Protein AF-A0A437GVA5-F1 (afdb_monomer_lite)

pLDDT: mean 80.31, std 20.45, range [34.53, 98.5]

Structure (mmCIF, N/CA/C/O backbone):
data_AF-A0A437GVA5-F1
#
_entry.id   AF-A0A437GVA5-F1
#
loop_
_atom_site.group_PDB
_atom_site.id
_atom_site.type_symbol
_atom_site.label_atom_id
_atom_site.label_alt_id
_atom_site.label_comp_id
_atom_site.label_asym_id
_atom_site.label_entity_id
_atom_site.label_seq_id
_atom_site.pdbx_PDB_ins_code
_atom_site.Cartn_x
_atom_site.Cartn_y
_atom_site.Cartn_z
_atom_site.occupancy
_atom_site.B_iso_or_equiv
_atom_site.auth_seq_id
_atom_site.auth_comp_id
_atom_site.auth_asym_id
_atom_site.auth_atom_id
_atom_site.pdbx_PDB_model_num
ATOM 1 N N . MET A 1 1 ? -18.195 16.699 -91.314 1.00 41.19 1 MET A N 1
ATOM 2 C CA . MET A 1 1 ? -16.928 16.402 -90.619 1.00 41.19 1 MET A CA 1
ATOM 3 C C . MET A 1 1 ? -17.057 16.995 -89.207 1.00 41.19 1 MET A C 1
ATOM 5 O O . MET A 1 1 ? -17.129 18.209 -89.126 1.00 41.19 1 MET A O 1
ATOM 9 N N . THR A 1 2 ? -17.563 16.267 -88.196 1.00 34.53 2 THR A N 1
ATOM 10 C CA . THR A 1 2 ? -16.815 15.402 -87.234 1.00 34.53 2 THR A CA 1
ATOM 11 C C . THR A 1 2 ? -15.854 16.263 -86.378 1.00 34.53 2 THR A C 1
ATOM 13 O O . THR A 1 2 ? -15.055 16.949 -86.993 1.00 34.53 2 THR A O 1
ATOM 16 N N . ILE A 1 3 ? -15.774 16.323 -85.036 1.00 37.75 3 ILE A N 1
ATOM 17 C CA . ILE A 1 3 ? -16.400 15.713 -83.839 1.00 37.75 3 ILE A CA 1
ATOM 18 C C . ILE A 1 3 ? -15.799 16.444 -82.595 1.00 37.75 3 ILE A C 1
ATOM 20 O O . ILE A 1 3 ? -14.657 16.879 -82.671 1.00 37.75 3 ILE A O 1
ATOM 24 N N . ASN A 1 4 ? -16.564 16.507 -81.492 1.00 36.25 4 ASN A N 1
ATOM 25 C CA . ASN A 1 4 ? -16.255 16.567 -80.036 1.00 36.25 4 ASN A CA 1
ATOM 26 C C . ASN A 1 4 ? -15.183 17.521 -79.446 1.00 36.25 4 ASN A C 1
ATOM 28 O O . ASN A 1 4 ? -14.050 17.556 -79.898 1.00 36.25 4 ASN A O 1
ATOM 32 N N . THR A 1 5 ? -15.470 18.369 -78.443 1.00 40.62 5 THR A N 1
ATOM 33 C CA . THR A 1 5 ? -15.887 18.155 -77.024 1.00 40.62 5 THR A CA 1
ATOM 34 C C . THR A 1 5 ? -14.824 17.513 -76.117 1.00 40.62 5 THR A C 1
ATOM 36 O O . THR A 1 5 ? -14.332 16.434 -76.430 1.00 40.62 5 THR A O 1
ATOM 39 N N . LEU A 1 6 ? -14.650 18.137 -74.935 1.00 39.72 6 LEU A N 1
ATOM 40 C CA . LEU A 1 6 ? -14.271 17.623 -73.596 1.00 39.72 6 LEU A CA 1
ATOM 41 C C . LEU A 1 6 ? -12.939 18.197 -73.069 1.00 39.72 6 LEU A C 1
ATOM 43 O O . LEU A 1 6 ? -11.967 18.257 -73.802 1.00 39.72 6 LEU A O 1
ATOM 47 N N . THR A 1 7 ? -12.729 18.565 -71.807 1.00 40.94 7 THR A N 1
ATOM 48 C CA . THR A 1 7 ? -13.553 18.816 -70.615 1.00 40.94 7 THR A CA 1
ATOM 49 C C . THR A 1 7 ? -12.562 19.402 -69.615 1.00 40.94 7 THR A C 1
ATOM 51 O O . THR A 1 7 ? -11.545 18.774 -69.329 1.00 40.94 7 THR A O 1
ATOM 54 N N . ALA A 1 8 ? -12.828 20.598 -69.090 1.00 39.84 8 ALA A N 1
ATOM 55 C CA . ALA A 1 8 ? -12.054 21.143 -67.983 1.00 39.84 8 ALA A CA 1
ATOM 56 C C . ALA A 1 8 ? -12.263 20.255 -66.748 1.00 39.84 8 ALA A C 1
ATOM 58 O O . ALA A 1 8 ? -13.389 20.059 -66.282 1.00 39.84 8 ALA A O 1
ATOM 59 N N . THR A 1 9 ? -11.170 19.681 -66.252 1.00 46.09 9 THR A N 1
ATOM 60 C CA . THR A 1 9 ? -11.151 18.806 -65.083 1.00 46.09 9 THR A CA 1
ATOM 61 C C . THR A 1 9 ? -11.649 19.550 -63.847 1.00 46.09 9 THR A C 1
ATOM 63 O O . THR A 1 9 ? -11.080 20.544 -63.403 1.00 46.09 9 THR A O 1
ATOM 66 N N . ARG A 1 10 ? -12.731 19.019 -63.283 1.00 46.72 10 ARG A N 1
ATOM 67 C CA . ARG A 1 10 ? -13.376 19.423 -62.037 1.00 46.72 10 ARG A CA 1
ATOM 68 C C . ARG A 1 10 ? -12.804 18.582 -60.890 1.00 46.72 10 ARG A C 1
ATOM 70 O O . ARG A 1 10 ? -12.961 17.366 -60.925 1.00 46.72 10 ARG A O 1
ATOM 77 N N . ARG A 1 11 ? -12.223 19.202 -59.857 1.00 41.16 11 ARG A N 1
ATOM 78 C CA . ARG A 1 11 ? -12.252 18.722 -58.451 1.00 41.16 11 ARG A CA 1
ATOM 79 C C . ARG A 1 11 ? -11.650 19.799 -57.541 1.00 41.16 11 ARG A C 1
ATOM 81 O O . ARG A 1 11 ? -10.461 20.062 -57.597 1.00 41.16 11 ARG A O 1
ATOM 88 N N . ALA A 1 12 ? -12.496 20.630 -56.942 1.00 40.72 12 ALA A N 1
ATOM 89 C CA . ALA A 1 12 ? -13.140 20.422 -55.638 1.00 40.72 12 ALA A CA 1
ATOM 90 C C . ALA A 1 12 ? -12.233 20.884 -54.486 1.00 40.72 12 ALA A C 1
ATOM 92 O O . ALA A 1 12 ? -11.417 20.131 -53.967 1.00 40.72 12 ALA A O 1
ATOM 93 N N . ILE A 1 13 ? -12.436 22.147 -54.104 1.00 50.22 13 ILE A N 1
ATOM 94 C CA . ILE A 1 13 ? -12.059 22.719 -52.812 1.00 50.22 13 ILE A CA 1
ATOM 95 C C . ILE A 1 13 ? -12.911 21.990 -51.766 1.00 50.22 13 ILE A C 1
ATOM 97 O O . ILE A 1 13 ? -14.117 22.216 -51.680 1.00 50.22 13 ILE A O 1
ATOM 101 N N . LEU A 1 14 ? -12.305 21.060 -51.033 1.00 45.34 14 LEU A N 1
ATOM 102 C CA . LEU A 1 14 ? -12.912 20.411 -49.876 1.00 45.34 14 LEU A CA 1
ATOM 103 C C . LEU A 1 14 ? -12.366 21.096 -48.626 1.00 45.34 14 LEU A C 1
ATOM 105 O O . LEU A 1 14 ? -11.180 21.006 -48.318 1.00 45.34 14 LEU A O 1
ATOM 109 N N . GLY A 1 15 ? -13.255 21.836 -47.965 1.00 39.66 15 GLY A N 1
ATOM 110 C CA . GLY A 1 15 ? -13.004 22.493 -46.693 1.00 39.66 15 GLY A CA 1
ATOM 111 C C . GLY A 1 15 ? -12.598 21.490 -45.618 1.00 39.66 15 GLY A C 1
ATOM 112 O O . GLY A 1 15 ? -13.262 20.476 -45.409 1.00 39.66 15 GLY A O 1
ATOM 113 N N . ALA A 1 16 ? -11.512 21.804 -44.921 1.00 43.22 16 ALA A N 1
ATOM 114 C CA . ALA A 1 16 ? -11.165 21.158 -43.671 1.00 43.22 16 ALA A CA 1
ATOM 115 C C . ALA A 1 16 ? -12.092 21.708 -42.578 1.00 43.22 16 ALA A C 1
ATOM 117 O O . ALA A 1 16 ? -11.923 22.833 -42.114 1.00 43.22 16 ALA A O 1
ATOM 118 N N . ILE A 1 17 ? -13.094 20.923 -42.189 1.00 48.72 17 ILE A N 1
ATOM 119 C CA . ILE A 1 17 ? -13.773 21.100 -40.905 1.00 48.72 17 ILE A CA 1
ATOM 120 C C . ILE A 1 17 ? -12.858 20.432 -39.871 1.00 48.72 17 ILE A C 1
ATOM 122 O O . ILE A 1 17 ? -12.628 19.227 -39.993 1.00 48.72 17 ILE A O 1
ATOM 126 N N . PRO A 1 18 ? -12.304 21.143 -38.874 1.00 48.69 18 PRO A N 1
ATOM 127 C CA . PRO A 1 18 ? -11.660 20.460 -37.765 1.00 48.69 18 PRO A CA 1
ATOM 128 C C . PRO A 1 18 ? -12.739 19.673 -37.019 1.00 48.69 18 PRO A C 1
ATOM 130 O O . PRO A 1 18 ? -13.700 20.241 -36.502 1.00 48.69 18 PRO A O 1
ATOM 133 N N . ALA A 1 19 ? -12.603 18.348 -37.010 1.00 49.56 19 ALA A N 1
ATOM 134 C CA . ALA A 1 19 ? -13.402 17.476 -36.169 1.00 49.56 19 ALA A CA 1
ATOM 135 C C . ALA A 1 19 ? -13.008 17.740 -34.711 1.00 49.56 19 ALA A C 1
ATOM 137 O O . ALA A 1 19 ? -12.060 17.156 -34.189 1.00 49.56 19 ALA A O 1
ATOM 138 N N . THR A 1 20 ? -13.708 18.664 -34.059 1.00 50.03 20 THR A N 1
ATOM 139 C CA . THR A 1 20 ? -13.626 18.844 -32.614 1.00 50.03 20 THR A CA 1
ATOM 140 C C . THR A 1 20 ? -14.213 17.587 -31.985 1.00 50.03 20 THR A C 1
ATOM 142 O O . THR A 1 20 ? -15.430 17.399 -31.967 1.00 50.03 20 THR A O 1
ATOM 145 N N . ALA A 1 21 ? -13.351 16.681 -31.527 1.00 53.97 21 ALA A N 1
ATOM 146 C CA . ALA A 1 21 ? -13.769 15.542 -30.729 1.00 53.97 21 ALA A CA 1
ATOM 147 C C . ALA A 1 21 ? -14.431 16.082 -29.455 1.00 53.97 21 ALA A C 1
ATOM 149 O O . ALA A 1 21 ? -13.764 16.602 -28.562 1.00 53.97 21 ALA A O 1
ATOM 150 N N . ALA A 1 22 ? -15.759 16.013 -29.399 1.00 48.22 22 ALA A N 1
ATOM 151 C CA . ALA A 1 22 ? -16.503 16.275 -28.183 1.00 48.22 22 ALA A CA 1
ATOM 152 C C . ALA A 1 22 ? -16.160 15.159 -27.191 1.00 48.22 22 ALA A C 1
ATOM 154 O O . ALA A 1 22 ? -16.675 14.045 -27.287 1.00 48.22 22 ALA A O 1
ATOM 155 N N . ILE A 1 23 ? -15.252 15.446 -26.259 1.00 57.66 23 ILE A N 1
ATOM 156 C CA . ILE A 1 23 ? -15.048 14.608 -25.082 1.00 57.66 23 ILE A CA 1
ATOM 157 C C . ILE A 1 23 ? -16.335 14.744 -24.273 1.00 57.66 23 ILE A C 1
ATOM 159 O O . ILE A 1 23 ? -16.573 15.767 -23.631 1.00 57.66 23 ILE A O 1
ATOM 163 N N . ALA A 1 24 ? -17.208 13.744 -24.371 1.00 52.25 24 ALA A N 1
ATOM 164 C CA . ALA A 1 24 ? -18.361 13.641 -23.499 1.00 52.25 24 ALA A CA 1
ATOM 165 C C . ALA A 1 24 ? -17.836 13.574 -22.061 1.00 52.25 24 ALA A C 1
ATOM 167 O O . ALA A 1 24 ? -17.203 12.594 -21.667 1.00 52.25 24 ALA A O 1
ATOM 168 N N . ALA A 1 25 ? -18.049 14.645 -21.297 1.00 53.03 25 ALA A N 1
ATOM 169 C CA . ALA A 1 25 ? -17.788 14.654 -19.871 1.00 53.03 25 ALA A CA 1
ATOM 170 C C . ALA A 1 25 ? -18.726 13.627 -19.229 1.00 53.03 25 ALA A C 1
ATOM 172 O O . ALA A 1 25 ? -19.918 13.879 -19.050 1.00 53.03 25 ALA A O 1
ATOM 173 N N . VAL A 1 26 ? -18.197 12.440 -18.939 1.00 57.53 26 VAL A N 1
ATOM 174 C CA . VAL A 1 26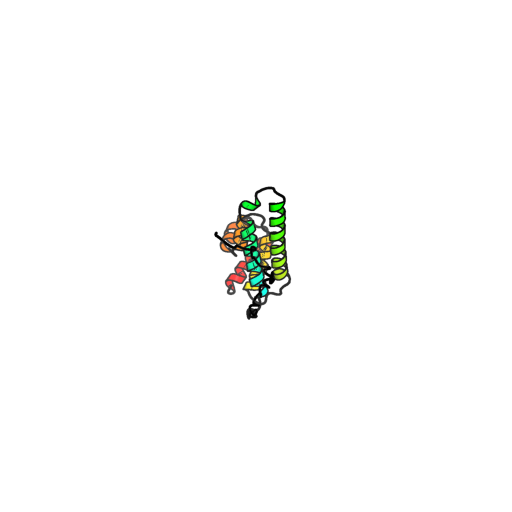 ? -18.889 11.464 -18.103 1.00 57.53 26 VAL A CA 1
ATOM 175 C C . VAL A 1 26 ? -19.060 12.127 -16.736 1.00 57.53 26 VAL A C 1
ATOM 177 O O . VAL A 1 26 ? -18.062 12.586 -16.172 1.00 57.53 26 VAL A O 1
ATOM 180 N N . PRO A 1 27 ? -20.288 12.242 -16.201 1.00 50.06 27 PRO A N 1
ATOM 181 C CA . PRO A 1 27 ? -20.477 12.796 -14.873 1.00 50.06 27 PRO A CA 1
ATOM 182 C C . PRO A 1 27 ? -19.684 11.942 -13.885 1.00 50.06 27 PRO A C 1
ATOM 184 O O . PRO A 1 27 ? -19.872 10.728 -13.801 1.00 50.06 27 PRO A O 1
ATOM 187 N N . ALA A 1 28 ? -18.764 12.579 -13.163 1.00 59.31 28 ALA A N 1
ATOM 188 C CA . ALA A 1 28 ? -18.054 11.938 -12.074 1.00 59.31 28 ALA A CA 1
ATOM 189 C C . ALA A 1 28 ? -19.087 11.602 -10.994 1.00 59.31 28 ALA A C 1
ATOM 191 O O . ALA A 1 28 ? -19.562 12.485 -10.279 1.00 59.31 28 ALA A O 1
ATOM 192 N N . PHE A 1 29 ? -19.475 10.332 -10.900 1.00 54.62 29 PHE A N 1
ATOM 193 C CA . PHE A 1 29 ? -20.227 9.855 -9.751 1.00 54.62 29 PHE A CA 1
ATOM 194 C C . PHE A 1 29 ? -19.348 10.077 -8.523 1.00 54.62 29 PHE A C 1
ATOM 196 O O . PHE A 1 29 ? -18.258 9.512 -8.417 1.00 54.62 29 PHE A O 1
ATOM 203 N N . ALA A 1 30 ? -19.795 10.948 -7.620 1.00 60.53 30 ALA A N 1
ATOM 204 C CA . ALA A 1 30 ? -19.145 11.125 -6.336 1.00 60.53 30 ALA A CA 1
ATOM 205 C C . ALA A 1 30 ? -19.216 9.782 -5.601 1.00 60.53 30 ALA A C 1
ATOM 207 O O . ALA A 1 30 ? -20.299 9.329 -5.231 1.00 60.53 30 ALA A O 1
ATOM 208 N N . SER A 1 31 ? -18.071 9.114 -5.454 1.00 66.94 31 SER A N 1
ATOM 209 C CA . SER A 1 31 ? -18.000 7.884 -4.674 1.00 66.94 31 SER A CA 1
ATOM 210 C C . SER A 1 31 ? -18.412 8.193 -3.238 1.00 66.94 31 SER A C 1
ATOM 212 O O . SER A 1 31 ? -17.881 9.112 -2.615 1.00 66.94 31 SER A O 1
ATOM 214 N N . THR A 1 32 ? -19.369 7.432 -2.716 1.00 84.19 32 THR A N 1
ATOM 215 C CA . THR A 1 32 ? -19.846 7.559 -1.333 1.00 84.19 32 THR A CA 1
ATOM 216 C C . THR A 1 32 ? -18.896 6.908 -0.328 1.00 84.19 32 THR A C 1
ATOM 218 O O . THR A 1 32 ? -19.153 6.968 0.873 1.00 84.19 32 THR A O 1
ATOM 221 N N . HIS A 1 33 ? -17.818 6.266 -0.791 1.00 88.25 33 HIS A N 1
ATOM 222 C CA . HIS A 1 33 ? -16.847 5.634 0.090 1.00 88.25 33 HIS A CA 1
ATOM 223 C C . HIS A 1 33 ? -15.980 6.702 0.783 1.00 88.25 33 HIS A C 1
ATOM 225 O O . HIS A 1 33 ? -15.356 7.501 0.077 1.00 88.25 33 HIS A O 1
ATOM 231 N N . PRO A 1 34 ? -15.880 6.718 2.130 1.00 92.62 34 PRO A N 1
ATOM 232 C CA . PRO A 1 34 ? -15.115 7.734 2.861 1.00 92.62 34 PRO A CA 1
ATOM 233 C C . PRO A 1 34 ? -13.659 7.881 2.397 1.00 92.62 34 PRO A C 1
ATOM 235 O O . PRO A 1 34 ? -13.133 8.989 2.406 1.00 92.62 34 PRO A O 1
ATOM 238 N N . ASP A 1 35 ? -13.060 6.782 1.927 1.00 96.50 35 ASP A N 1
ATOM 239 C CA . ASP A 1 35 ? -11.666 6.713 1.468 1.00 96.50 35 ASP A CA 1
ATOM 240 C C . ASP A 1 35 ? -11.527 6.485 -0.050 1.00 96.50 35 ASP A C 1
ATOM 242 O O . ASP A 1 35 ? -10.514 5.974 -0.523 1.00 96.50 35 ASP A O 1
ATOM 246 N N . ALA A 1 36 ? -12.530 6.862 -0.853 1.00 96.19 36 ALA A N 1
ATOM 247 C CA . ALA A 1 36 ? -12.519 6.641 -2.305 1.00 96.19 36 ALA A CA 1
ATOM 248 C C . ALA A 1 36 ? -11.254 7.160 -3.016 1.00 96.19 36 ALA A C 1
ATOM 250 O O . ALA A 1 36 ? -10.781 6.549 -3.973 1.00 96.19 36 ALA A O 1
ATOM 251 N N . ALA A 1 37 ? -10.700 8.284 -2.551 1.00 96.44 37 ALA A N 1
ATOM 252 C CA . ALA A 1 37 ? -9.478 8.858 -3.108 1.00 96.44 37 ALA A CA 1
ATOM 253 C C . ALA A 1 37 ? -8.241 7.986 -2.838 1.00 96.44 37 ALA A C 1
ATOM 255 O O . ALA A 1 37 ? -7.406 7.847 -3.731 1.00 96.44 37 ALA A O 1
ATOM 256 N N . ILE A 1 38 ? -8.153 7.377 -1.648 1.00 97.62 38 ILE A N 1
ATOM 257 C CA . ILE A 1 38 ? -7.078 6.447 -1.274 1.00 97.62 38 ILE A CA 1
ATOM 258 C C . ILE A 1 38 ? -7.176 5.189 -2.140 1.00 97.62 38 ILE A C 1
ATOM 260 O O . ILE A 1 38 ? -6.189 4.811 -2.765 1.00 97.62 38 ILE A O 1
ATOM 264 N N . LEU A 1 39 ? -8.373 4.603 -2.261 1.00 96.88 39 LEU A N 1
ATOM 265 C CA . LEU A 1 39 ? -8.613 3.413 -3.090 1.00 96.88 39 LEU A CA 1
ATOM 266 C C . L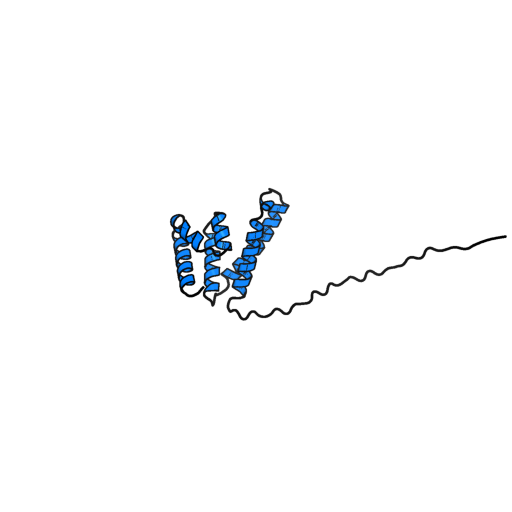EU A 1 39 ? -8.251 3.663 -4.560 1.00 96.88 39 LEU A C 1
ATOM 268 O O . LEU A 1 39 ? -7.488 2.915 -5.163 1.00 96.88 39 LEU A O 1
ATOM 272 N N . ALA A 1 40 ? -8.738 4.766 -5.135 1.00 97.00 40 ALA A N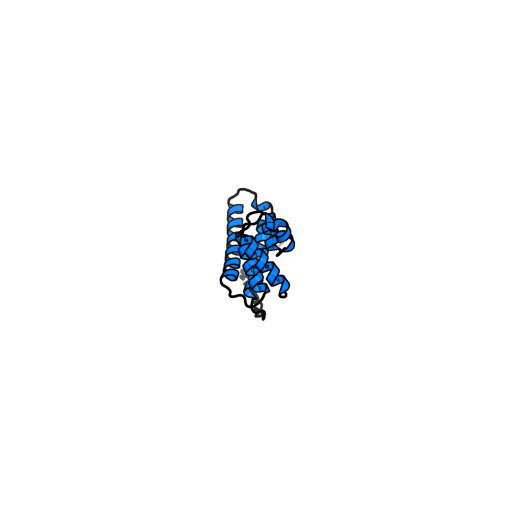 1
ATOM 273 C CA . ALA A 1 40 ? -8.435 5.115 -6.520 1.00 97.00 40 ALA A CA 1
ATOM 274 C C . ALA A 1 40 ? -6.941 5.405 -6.740 1.00 97.00 40 ALA A C 1
ATOM 276 O O . ALA A 1 40 ? -6.407 5.129 -7.814 1.00 97.00 40 ALA A O 1
ATOM 277 N N . ALA A 1 41 ? -6.257 5.983 -5.749 1.00 98.06 41 ALA A N 1
ATOM 278 C CA . ALA A 1 41 ? -4.816 6.189 -5.811 1.00 98.06 41 ALA A CA 1
ATOM 279 C C . ALA A 1 41 ? -4.050 4.862 -5.729 1.00 98.06 41 ALA A C 1
ATOM 281 O O . ALA A 1 41 ? -3.122 4.668 -6.510 1.00 98.06 41 ALA A O 1
ATOM 282 N N . TRP A 1 42 ? -4.471 3.933 -4.869 1.00 97.69 42 TRP A N 1
ATOM 283 C CA . TRP A 1 42 ? -3.895 2.592 -4.803 1.00 97.69 42 TRP A CA 1
ATOM 284 C C . TRP A 1 42 ? -4.004 1.856 -6.138 1.00 97.69 42 TRP A C 1
ATOM 286 O O . TRP A 1 42 ? -3.000 1.357 -6.634 1.00 97.69 42 TRP A O 1
ATOM 296 N N . GLU A 1 43 ? -5.173 1.864 -6.778 1.00 96.75 43 GLU A N 1
ATOM 297 C CA . GLU A 1 43 ? -5.354 1.227 -8.091 1.00 96.75 43 GLU A CA 1
ATOM 298 C C . GLU A 1 43 ? -4.428 1.823 -9.161 1.00 96.75 43 GLU A C 1
ATOM 300 O O . GLU A 1 43 ? -3.781 1.092 -9.913 1.00 96.75 43 GLU A O 1
ATOM 305 N N . ARG A 1 44 ? -4.287 3.158 -9.196 1.00 96.75 44 ARG A N 1
ATOM 306 C CA . ARG A 1 44 ? -3.336 3.825 -10.102 1.00 96.75 44 ARG A CA 1
ATOM 307 C C . ARG A 1 44 ? -1.894 3.411 -9.820 1.00 96.75 44 ARG A C 1
ATOM 309 O O . ARG A 1 44 ? -1.164 3.088 -10.756 1.00 96.75 44 ARG A O 1
ATOM 316 N N . ARG A 1 45 ? -1.498 3.391 -8.544 1.00 95.06 45 ARG A N 1
ATOM 317 C CA . ARG A 1 45 ? -0.170 2.950 -8.101 1.00 95.06 45 ARG A CA 1
ATOM 318 C C . ARG A 1 45 ? 0.097 1.512 -8.549 1.00 95.06 45 ARG A C 1
ATOM 320 O O . ARG A 1 45 ? 1.114 1.248 -9.184 1.00 95.06 45 ARG A O 1
ATOM 327 N N . SER A 1 46 ? -0.827 0.598 -8.276 1.00 93.38 46 SER A N 1
ATOM 328 C CA . SER A 1 46 ? -0.697 -0.823 -8.607 1.00 93.38 46 SER A CA 1
ATOM 329 C C . SER A 1 46 ? -0.618 -1.063 -10.115 1.00 93.38 46 SER A C 1
ATOM 331 O O . SER A 1 46 ? 0.239 -1.818 -10.578 1.00 93.38 46 SER A O 1
ATOM 333 N N . ALA A 1 47 ? -1.432 -0.359 -10.907 1.00 92.75 47 ALA A N 1
ATOM 334 C CA . ALA A 1 47 ? -1.357 -0.403 -12.367 1.00 92.75 47 ALA A CA 1
ATOM 335 C C . ALA A 1 47 ? -0.027 0.156 -12.912 1.00 92.75 47 ALA A C 1
ATOM 337 O O . ALA A 1 47 ? 0.511 -0.354 -13.898 1.00 92.75 47 ALA A O 1
ATOM 338 N N . ALA A 1 48 ? 0.535 1.190 -12.279 1.00 91.44 48 ALA A N 1
ATOM 339 C CA . ALA A 1 48 ? 1.840 1.736 -12.639 1.00 91.44 48 ALA A CA 1
ATOM 340 C C . ALA A 1 48 ? 2.990 0.759 -12.326 1.00 91.44 48 ALA A C 1
ATOM 342 O O . ALA A 1 48 ? 3.791 0.471 -13.216 1.00 91.44 48 ALA A O 1
ATOM 343 N N . PHE A 1 49 ? 3.016 0.145 -11.137 1.00 87.62 49 PHE A N 1
ATOM 344 C CA . PHE A 1 49 ? 3.997 -0.901 -10.802 1.00 87.62 49 PHE A CA 1
ATOM 345 C C . PHE A 1 49 ? 3.908 -2.128 -11.725 1.00 87.62 49 PHE A C 1
ATOM 347 O O . PHE A 1 49 ? 4.933 -2.714 -12.089 1.00 87.62 49 PHE A O 1
ATOM 354 N N . ALA A 1 50 ? 2.703 -2.498 -12.168 1.00 86.62 50 ALA A N 1
ATOM 355 C CA . ALA A 1 50 ? 2.523 -3.571 -13.143 1.00 86.62 50 ALA A CA 1
ATOM 356 C C . ALA A 1 50 ? 3.188 -3.255 -14.498 1.00 86.62 50 ALA A C 1
ATOM 358 O O . ALA A 1 50 ? 3.715 -4.166 -15.136 1.00 86.62 50 ALA A O 1
ATOM 359 N N . ARG A 1 51 ? 3.230 -1.978 -14.916 1.00 85.12 51 ARG A N 1
ATOM 360 C CA . ARG A 1 51 ? 3.944 -1.544 -16.132 1.00 85.12 51 ARG A CA 1
ATOM 361 C C . ARG A 1 51 ? 5.465 -1.600 -15.970 1.00 85.12 51 ARG A C 1
ATOM 363 O O . ARG A 1 51 ? 6.128 -2.037 -16.903 1.00 85.12 51 ARG A O 1
ATOM 370 N N . LEU A 1 52 ? 6.006 -1.246 -14.799 1.00 76.62 52 LEU A N 1
ATOM 371 C CA . LEU A 1 52 ? 7.446 -1.388 -14.504 1.00 76.62 52 LEU A CA 1
ATOM 372 C C . LEU A 1 52 ? 7.907 -2.849 -14.469 1.00 76.62 52 LEU A C 1
ATOM 374 O O . LEU A 1 52 ? 9.069 -3.146 -14.715 1.00 76.62 52 LEU A O 1
ATOM 378 N N . SER A 1 53 ? 6.998 -3.779 -14.172 1.00 65.44 53 SER A N 1
ATOM 379 C CA . SER A 1 53 ? 7.310 -5.209 -14.078 1.00 65.44 53 SER A CA 1
ATOM 380 C C . SER A 1 53 ? 7.488 -5.901 -15.442 1.00 65.44 53 SER A C 1
ATOM 382 O O . SER A 1 53 ? 7.779 -7.100 -15.471 1.00 65.44 53 SER A O 1
ATOM 384 N N . VAL A 1 54 ? 7.308 -5.179 -16.559 1.00 58.97 54 VAL A N 1
ATOM 385 C CA . VAL A 1 54 ? 7.451 -5.691 -17.931 1.00 58.97 54 VAL A CA 1
ATOM 386 C C . VAL A 1 54 ? 8.935 -5.666 -18.354 1.00 58.97 54 VAL A C 1
ATOM 388 O O . VAL A 1 54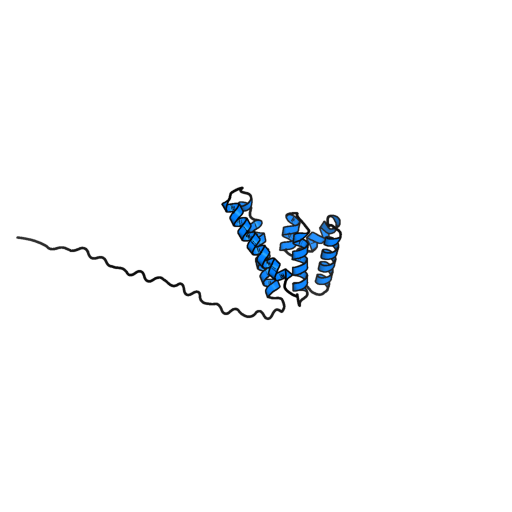 ? 9.550 -4.608 -18.249 1.00 58.97 54 VAL A O 1
ATOM 391 N N . PRO A 1 55 ? 9.500 -6.762 -18.913 1.00 53.84 55 PRO A N 1
ATOM 392 C CA . PRO A 1 55 ? 10.922 -6.867 -19.303 1.00 53.84 55 PRO A CA 1
ATOM 393 C C . PRO A 1 55 ? 11.450 -5.781 -20.256 1.00 53.84 55 PRO A C 1
ATOM 395 O O . PRO A 1 55 ? 12.652 -5.630 -20.432 1.00 53.84 55 PRO A O 1
ATOM 398 N N . ALA A 1 56 ? 10.561 -5.024 -20.904 1.00 51.31 56 ALA A N 1
ATOM 399 C CA . ALA A 1 56 ? 10.925 -3.958 -21.833 1.00 51.31 56 ALA A CA 1
ATOM 400 C C . ALA A 1 56 ? 11.643 -2.772 -21.157 1.00 51.31 56 ALA A C 1
ATOM 402 O O . ALA A 1 56 ? 12.290 -1.992 -21.850 1.00 51.31 56 ALA A O 1
ATOM 403 N N . PHE A 1 57 ? 11.550 -2.634 -19.828 1.00 51.94 57 PHE A N 1
ATOM 404 C CA . PHE A 1 57 ? 12.267 -1.591 -19.084 1.00 51.94 57 PHE A CA 1
ATOM 405 C C . PHE A 1 57 ? 13.733 -1.942 -18.770 1.00 51.94 57 PHE A C 1
ATOM 407 O O . PHE A 1 57 ? 14.466 -1.115 -18.226 1.00 51.94 57 PHE A O 1
ATOM 414 N N . ASP A 1 58 ? 14.179 -3.137 -19.157 1.00 52.91 58 ASP A N 1
ATOM 415 C CA . ASP A 1 58 ? 15.524 -3.645 -18.880 1.00 52.91 58 ASP A CA 1
ATOM 416 C C . ASP A 1 58 ? 16.53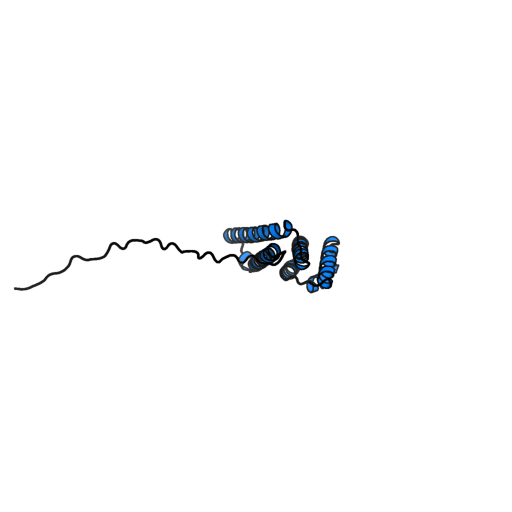4 -3.221 -19.976 1.00 52.91 58 ASP A C 1
ATOM 418 O O . ASP A 1 58 ? 17.743 -3.426 -19.840 1.00 52.91 58 ASP A O 1
ATOM 422 N N . GLU A 1 59 ? 16.061 -2.598 -21.066 1.00 54.81 59 GLU A N 1
ATOM 423 C CA . GLU A 1 59 ? 16.897 -2.090 -22.158 1.00 54.81 59 GLU A CA 1
ATOM 424 C C . GLU A 1 59 ? 17.441 -0.685 -21.842 1.00 54.81 59 GLU A C 1
ATOM 426 O O . GLU A 1 59 ? 16.697 0.285 -21.680 1.00 54.81 59 GLU A O 1
ATOM 431 N N . GLN A 1 60 ? 18.770 -0.557 -21.768 1.00 59.22 60 GLN A N 1
ATOM 432 C CA . GLN A 1 60 ? 19.471 0.699 -21.480 1.00 59.22 60 GLN A CA 1
ATOM 433 C C . GLN A 1 60 ? 19.393 1.672 -22.670 1.00 59.22 60 GLN A C 1
ATOM 435 O O . GLN A 1 60 ? 20.299 1.752 -23.497 1.00 59.22 60 GLN A O 1
ATOM 440 N N . GLY A 1 61 ? 18.303 2.435 -22.753 1.00 65.19 61 GLY A N 1
ATOM 441 C CA . GLY A 1 61 ? 18.121 3.509 -23.729 1.00 65.19 61 GLY A CA 1
ATOM 442 C C . GLY A 1 61 ? 17.402 4.722 -23.137 1.00 65.19 61 GLY A C 1
ATOM 443 O O . GLY A 1 61 ? 16.621 4.602 -22.197 1.00 65.19 61 GLY A O 1
ATOM 444 N N . GLU A 1 62 ? 17.631 5.907 -23.706 1.00 67.62 62 GLU A N 1
ATOM 445 C CA . GLU A 1 62 ? 17.033 7.171 -23.238 1.00 67.62 62 GLU A CA 1
ATOM 446 C C . GLU A 1 62 ? 15.494 7.142 -23.240 1.00 67.62 62 GLU A C 1
ATOM 448 O O . GLU A 1 62 ? 14.864 7.618 -22.301 1.00 67.62 62 GLU A O 1
ATOM 453 N N . ALA A 1 63 ? 14.879 6.522 -24.252 1.00 59.72 63 ALA A N 1
ATOM 454 C CA . ALA A 1 63 ? 13.424 6.368 -24.323 1.00 59.72 63 ALA A CA 1
ATOM 455 C C . ALA A 1 63 ? 12.875 5.449 -23.215 1.00 59.72 63 ALA A C 1
ATOM 457 O O . ALA A 1 63 ? 11.803 5.709 -22.674 1.00 59.72 63 ALA A O 1
ATOM 458 N N . CYS A 1 64 ? 13.627 4.408 -22.845 1.00 64.56 64 CYS A N 1
ATOM 459 C CA . CYS A 1 64 ? 13.296 3.523 -21.729 1.00 64.56 64 CYS A CA 1
ATOM 460 C C . CYS A 1 64 ? 13.400 4.268 -20.387 1.00 64.56 64 CYS A C 1
ATOM 462 O O . CYS A 1 64 ? 12.491 4.192 -19.559 1.00 64.56 64 CYS A O 1
ATOM 464 N N . ARG A 1 65 ? 14.447 5.087 -20.211 1.00 69.19 65 ARG A N 1
ATOM 465 C CA . ARG A 1 65 ? 14.617 5.956 -19.037 1.00 69.19 65 ARG A CA 1
ATOM 466 C C . ARG A 1 65 ? 13.477 6.966 -18.895 1.00 69.19 65 ARG A C 1
ATOM 468 O O . ARG A 1 65 ? 12.889 7.047 -17.826 1.00 69.19 65 ARG A O 1
ATOM 475 N N . GLN A 1 66 ? 13.114 7.673 -19.965 1.00 72.25 66 GLN A N 1
ATOM 476 C CA . GLN A 1 66 ? 12.004 8.636 -19.951 1.00 72.25 66 GLN A CA 1
ATOM 477 C C . GLN A 1 66 ? 10.649 7.965 -19.694 1.00 72.25 66 GLN A C 1
ATOM 479 O O . GLN A 1 66 ? 9.828 8.489 -18.943 1.00 72.25 66 GLN A O 1
ATOM 484 N N . ALA A 1 67 ? 10.414 6.787 -20.279 1.00 70.19 67 ALA A N 1
ATOM 485 C CA . ALA A 1 67 ? 9.217 6.006 -19.993 1.00 70.19 67 ALA A CA 1
ATOM 486 C C . ALA A 1 67 ? 9.177 5.557 -18.521 1.00 70.19 67 ALA A C 1
ATOM 488 O O . ALA A 1 67 ? 8.114 5.584 -17.907 1.00 70.19 67 ALA A O 1
ATOM 489 N N . SER A 1 68 ? 10.326 5.202 -17.937 1.00 80.81 68 SER A N 1
ATOM 490 C CA . SER A 1 68 ? 10.446 4.856 -16.517 1.00 80.81 68 SER A CA 1
ATOM 491 C C . SER A 1 68 ? 10.181 6.074 -15.626 1.00 80.81 68 SER A C 1
ATOM 493 O O . SER A 1 68 ? 9.361 5.994 -14.717 1.00 80.81 68 SER A O 1
ATOM 495 N N . GLU A 1 69 ? 10.774 7.234 -15.934 1.00 86.12 69 GLU A N 1
ATOM 496 C CA . GLU A 1 69 ? 10.534 8.505 -15.229 1.00 86.12 69 GLU A CA 1
ATOM 497 C C . GLU A 1 69 ? 9.046 8.898 -15.241 1.00 86.12 69 GLU A C 1
ATOM 499 O O . GLU A 1 69 ? 8.504 9.303 -14.212 1.00 86.12 69 GLU A O 1
ATOM 504 N N . ALA A 1 70 ? 8.358 8.724 -16.374 1.00 88.25 70 ALA A N 1
ATOM 505 C CA . ALA A 1 70 ? 6.924 8.984 -16.471 1.00 88.25 70 ALA A CA 1
ATOM 506 C C . ALA A 1 70 ? 6.108 8.058 -15.552 1.00 88.25 70 ALA A C 1
ATOM 508 O O . ALA A 1 70 ? 5.228 8.527 -14.831 1.00 88.25 70 ALA A O 1
ATOM 509 N N . VAL A 1 71 ? 6.423 6.759 -15.529 1.00 89.69 71 VAL A N 1
ATOM 510 C CA . VAL A 1 71 ? 5.725 5.794 -14.665 1.00 89.69 71 VAL A CA 1
ATOM 511 C C . VAL A 1 71 ? 6.013 6.060 -13.183 1.00 89.69 71 VAL A C 1
ATOM 513 O O . VAL A 1 71 ? 5.088 6.006 -12.371 1.00 89.69 71 VAL A O 1
ATOM 516 N N . TRP A 1 72 ? 7.248 6.418 -12.822 1.00 90.00 72 TRP A N 1
ATOM 517 C CA . TRP A 1 72 ? 7.593 6.827 -11.457 1.00 90.00 72 TRP A CA 1
ATOM 518 C C . TRP A 1 72 ? 6.853 8.095 -11.026 1.00 90.00 72 TRP A C 1
ATOM 520 O O . TRP A 1 72 ? 6.325 8.139 -9.920 1.00 90.00 72 TRP A O 1
ATOM 530 N N . SER A 1 73 ? 6.696 9.080 -11.915 1.00 94.38 73 SER A N 1
ATOM 531 C CA . SER A 1 73 ? 5.904 10.283 -11.626 1.00 94.38 73 SER A CA 1
ATOM 532 C C . SER A 1 73 ? 4.423 9.973 -11.349 1.00 94.38 73 SER A C 1
ATOM 534 O O . SER A 1 73 ? 3.797 10.598 -10.483 1.00 94.38 73 SER A O 1
ATOM 536 N N . GLU A 1 74 ? 3.850 8.984 -12.043 1.00 94.88 74 GLU A N 1
ATOM 537 C CA . GLU A 1 74 ? 2.493 8.505 -11.765 1.00 94.88 74 GLU A CA 1
ATOM 538 C C . GLU A 1 74 ? 2.392 7.825 -10.387 1.00 94.88 74 GLU A C 1
ATOM 540 O O . GLU A 1 74 ? 1.431 8.078 -9.651 1.00 94.88 74 GLU A O 1
ATOM 545 N N . ILE A 1 75 ? 3.389 7.008 -10.020 1.00 94.38 75 ILE A N 1
ATOM 546 C CA . ILE A 1 75 ? 3.488 6.370 -8.697 1.00 94.38 75 ILE A CA 1
ATOM 547 C C . ILE A 1 75 ? 3.588 7.439 -7.605 1.00 94.38 75 ILE A C 1
ATOM 549 O O . ILE A 1 75 ? 2.767 7.432 -6.690 1.00 94.38 75 ILE A O 1
ATOM 553 N N . ASP A 1 76 ? 4.498 8.404 -7.743 1.00 96.31 76 ASP A N 1
ATOM 554 C CA . ASP A 1 76 ? 4.696 9.492 -6.778 1.00 96.31 76 ASP A CA 1
ATOM 555 C C . ASP A 1 76 ? 3.412 10.298 -6.555 1.00 96.31 76 ASP A C 1
ATOM 557 O O . ASP A 1 76 ? 3.046 10.630 -5.425 1.00 96.31 76 ASP A O 1
ATOM 561 N N . THR A 1 77 ? 2.687 10.593 -7.636 1.00 98.06 77 THR A N 1
ATOM 562 C CA . THR A 1 77 ? 1.410 11.314 -7.568 1.00 98.06 77 THR A CA 1
ATOM 563 C C . THR A 1 77 ? 0.364 10.516 -6.791 1.00 98.06 77 THR A C 1
ATOM 565 O O . THR A 1 77 ? -0.357 11.073 -5.960 1.00 98.06 77 THR A O 1
ATOM 568 N N . ALA A 1 78 ? 0.270 9.209 -7.040 1.00 98.00 78 ALA A N 1
ATOM 569 C CA . ALA A 1 78 ? -0.651 8.334 -6.329 1.00 98.00 78 ALA A CA 1
ATOM 570 C C . ALA A 1 78 ? -0.277 8.191 -4.845 1.00 98.00 78 ALA A C 1
ATOM 572 O O . ALA A 1 78 ? -1.133 8.349 -3.974 1.00 98.00 78 ALA A O 1
ATOM 573 N N . GLU A 1 79 ? 0.997 7.958 -4.540 1.00 98.00 79 GLU A N 1
ATOM 574 C CA . GLU A 1 79 ? 1.482 7.819 -3.167 1.00 98.00 79 GLU A CA 1
ATOM 575 C C . GLU A 1 79 ? 1.348 9.114 -2.369 1.00 98.00 79 GLU A C 1
ATOM 577 O O . GLU A 1 79 ? 0.999 9.071 -1.189 1.00 98.00 79 GLU A O 1
ATOM 582 N N . LYS A 1 80 ? 1.526 10.277 -3.007 1.00 98.19 80 LYS A N 1
ATOM 583 C CA . LYS A 1 80 ? 1.252 11.572 -2.379 1.00 98.19 80 LYS A CA 1
ATOM 584 C C . LYS A 1 80 ? -0.199 11.672 -1.908 1.00 98.19 80 LYS A C 1
ATOM 586 O O . LYS A 1 80 ? -0.429 12.065 -0.768 1.00 98.19 80 LYS A O 1
ATOM 591 N N . ILE A 1 81 ? -1.162 11.273 -2.743 1.00 98.44 81 ILE A N 1
ATOM 592 C CA . ILE A 1 81 ? -2.588 11.264 -2.375 1.00 98.44 81 ILE A CA 1
ATOM 593 C C . ILE A 1 81 ? -2.832 10.331 -1.184 1.00 98.44 81 ILE A C 1
ATOM 595 O O . ILE A 1 81 ? -3.530 10.711 -0.248 1.00 98.44 81 ILE A O 1
ATOM 599 N N . ILE A 1 82 ? -2.242 9.132 -1.202 1.00 98.50 82 ILE A N 1
ATOM 600 C CA . ILE A 1 82 ? -2.378 8.154 -0.113 1.00 98.50 82 ILE A CA 1
ATOM 601 C C . ILE A 1 82 ? -1.797 8.711 1.193 1.00 98.50 82 ILE A C 1
ATOM 603 O O . ILE A 1 82 ? -2.443 8.617 2.233 1.00 98.50 82 ILE A O 1
ATOM 607 N N . ARG A 1 83 ? -0.607 9.321 1.142 1.00 98.06 83 ARG A N 1
ATOM 608 C CA . ARG A 1 83 ? 0.106 9.861 2.309 1.00 98.06 83 ARG A CA 1
ATOM 609 C C . ARG A 1 83 ? -0.570 11.090 2.917 1.00 98.06 83 ARG A C 1
ATOM 611 O O . ARG A 1 83 ? -0.537 11.256 4.130 1.00 98.06 83 ARG A O 1
ATOM 618 N N . GLU A 1 84 ? -1.126 11.976 2.094 1.00 98.00 84 GLU A N 1
ATOM 619 C CA . GLU A 1 84 ? -1.733 13.234 2.559 1.00 98.00 84 GLU A CA 1
ATOM 620 C C . GLU A 1 84 ? -3.179 13.060 3.046 1.00 98.00 84 GLU A C 1
ATOM 622 O O . GLU A 1 84 ? -3.694 13.909 3.776 1.00 98.00 84 GLU A O 1
ATOM 627 N N . ALA A 1 85 ? -3.847 11.971 2.661 1.00 97.31 85 ALA A N 1
ATOM 628 C CA . ALA A 1 85 ? -5.201 11.681 3.105 1.00 97.31 85 ALA A CA 1
ATOM 629 C C . ALA A 1 85 ? -5.246 11.206 4.570 1.00 97.31 85 ALA A C 1
ATOM 631 O O . ALA A 1 85 ? -4.378 10.478 5.044 1.00 97.31 85 ALA A O 1
ATOM 632 N N . ILE A 1 86 ? -6.316 11.566 5.283 1.00 97.94 86 ILE A N 1
ATOM 633 C CA . ILE A 1 86 ? -6.653 10.967 6.581 1.00 97.94 86 ILE A CA 1
ATOM 634 C C . ILE A 1 86 ? -7.626 9.823 6.306 1.00 97.94 86 ILE A C 1
ATOM 636 O O . ILE A 1 86 ? -8.784 10.089 5.978 1.00 97.94 86 ILE A O 1
ATOM 640 N N . ALA A 1 87 ? -7.158 8.582 6.433 1.00 97.06 87 ALA A N 1
ATOM 641 C CA . ALA A 1 87 ? -7.997 7.401 6.274 1.00 97.06 87 ALA A CA 1
ATOM 642 C C . ALA A 1 87 ? -9.121 7.370 7.323 1.00 97.06 87 ALA A C 1
ATOM 644 O O . ALA A 1 87 ? -8.911 7.663 8.503 1.00 97.06 87 ALA A O 1
ATOM 645 N N . ARG A 1 88 ? -10.329 7.022 6.882 1.00 96.56 88 ARG A N 1
ATOM 646 C CA . ARG A 1 88 ? -11.552 6.954 7.700 1.00 96.56 88 ARG A CA 1
ATOM 647 C C . ARG A 1 88 ? -12.115 5.540 7.805 1.00 96.56 88 ARG A C 1
ATOM 649 O O . ARG A 1 88 ? -13.114 5.330 8.487 1.00 96.56 88 ARG A O 1
ATOM 656 N N . THR A 1 89 ? -11.494 4.586 7.125 1.00 95.06 89 THR A N 1
ATOM 657 C CA . THR A 1 89 ? -11.848 3.169 7.102 1.00 95.06 89 THR A CA 1
ATOM 658 C C . THR A 1 89 ? -10.622 2.315 7.410 1.00 95.06 89 THR A C 1
ATOM 660 O O . THR A 1 89 ? -9.485 2.760 7.246 1.00 95.06 89 THR A O 1
ATOM 663 N N . VAL A 1 90 ? -10.855 1.073 7.844 1.00 95.69 90 VAL A N 1
ATOM 664 C CA . VAL A 1 90 ? -9.787 0.084 8.073 1.00 95.69 90 VAL A CA 1
ATOM 665 C C . VAL A 1 90 ? -8.980 -0.139 6.791 1.00 95.69 90 VAL A C 1
ATOM 667 O O . VAL A 1 90 ? -7.756 -0.077 6.838 1.00 95.69 90 VAL A O 1
ATOM 670 N N . GLU A 1 91 ? -9.651 -0.297 5.646 1.00 95.56 91 GLU A N 1
ATOM 671 C CA . GLU A 1 91 ? -8.998 -0.482 4.343 1.00 95.56 91 GLU A CA 1
ATOM 672 C C . GLU A 1 91 ? -8.124 0.723 3.951 1.00 95.56 91 GLU A C 1
ATOM 674 O O . GLU A 1 91 ? -7.016 0.559 3.441 1.00 95.56 91 GLU A O 1
ATOM 679 N N . GLY A 1 92 ? -8.577 1.949 4.230 1.00 96.81 92 GLY A N 1
ATOM 680 C CA . GLY A 1 92 ? -7.781 3.150 3.974 1.00 96.81 92 GLY A CA 1
ATOM 681 C C . GLY A 1 92 ? -6.475 3.177 4.776 1.00 96.81 92 GLY A C 1
ATOM 682 O O . GLY A 1 92 ? -5.425 3.507 4.222 1.00 96.81 92 GLY A O 1
ATOM 683 N N . VAL A 1 93 ? -6.525 2.793 6.059 1.00 97.69 93 VAL A N 1
ATOM 684 C CA . VAL A 1 93 ? -5.326 2.677 6.911 1.00 97.69 93 VAL A CA 1
ATOM 685 C C . VAL A 1 93 ? -4.426 1.549 6.409 1.00 97.69 93 VAL A C 1
ATOM 687 O O . VAL A 1 93 ? -3.210 1.715 6.330 1.00 97.69 93 VAL A O 1
ATOM 690 N N . GLU A 1 94 ? -5.015 0.418 6.025 1.00 97.25 94 GLU A N 1
ATOM 691 C CA . GLU A 1 94 ? -4.285 -0.727 5.488 1.00 97.25 94 GLU A CA 1
ATOM 692 C C . GLU A 1 94 ? -3.470 -0.338 4.245 1.00 97.25 94 GLU A C 1
ATOM 694 O O . GLU A 1 94 ? -2.282 -0.640 4.164 1.00 97.25 94 GLU A O 1
ATOM 699 N N . ILE A 1 95 ? -4.059 0.406 3.305 1.00 97.88 95 ILE A N 1
ATOM 700 C CA . ILE A 1 95 ? -3.362 0.886 2.101 1.00 97.88 95 ILE A CA 1
ATOM 701 C C . ILE A 1 95 ? -2.183 1.799 2.447 1.00 97.88 95 ILE A C 1
ATOM 703 O O . ILE A 1 95 ? -1.122 1.686 1.831 1.00 97.88 95 ILE A O 1
ATOM 707 N N . GLN A 1 96 ? -2.330 2.687 3.432 1.00 98.19 96 GLN A N 1
ATOM 708 C CA . GLN A 1 96 ? -1.221 3.536 3.877 1.00 98.19 96 GLN A CA 1
ATOM 709 C C . GLN A 1 96 ? -0.056 2.698 4.422 1.00 98.19 96 GLN A C 1
ATOM 711 O O . GLN A 1 96 ? 1.102 2.987 4.116 1.00 98.19 96 GLN A O 1
ATOM 716 N N . LEU A 1 97 ? -0.352 1.625 5.163 1.00 97.81 97 LEU A N 1
ATOM 717 C CA . LEU A 1 97 ? 0.657 0.686 5.657 1.00 97.81 97 LEU A CA 1
ATOM 718 C C . LEU A 1 97 ? 1.300 -0.129 4.529 1.00 97.81 97 LEU A C 1
ATOM 720 O O . LEU A 1 97 ? 2.514 -0.318 4.542 1.00 97.81 97 LEU A O 1
ATOM 724 N N . TRP A 1 98 ? 0.531 -0.558 3.525 1.00 97.56 98 TRP A N 1
ATOM 725 C CA . TRP A 1 98 ? 1.073 -1.230 2.340 1.00 97.56 98 TRP A CA 1
ATOM 726 C C . TRP A 1 98 ? 2.036 -0.337 1.554 1.00 97.56 98 TRP A C 1
ATOM 728 O O . TRP A 1 98 ? 3.095 -0.801 1.132 1.00 97.56 98 TRP A O 1
ATOM 738 N N . VAL A 1 99 ? 1.715 0.951 1.392 1.00 96.75 99 VAL A N 1
ATOM 739 C CA . VAL A 1 99 ? 2.637 1.917 0.775 1.00 96.75 99 VAL A CA 1
ATOM 740 C C . VAL A 1 99 ? 3.899 2.079 1.621 1.00 96.75 99 VAL A C 1
ATOM 742 O O . VAL A 1 99 ? 4.993 2.018 1.068 1.00 96.75 99 VAL A O 1
ATOM 745 N N . ALA A 1 100 ? 3.778 2.218 2.946 1.00 96.25 100 ALA A N 1
ATOM 746 C CA . ALA A 1 100 ? 4.938 2.315 3.836 1.00 96.25 100 ALA A CA 1
ATOM 747 C C . ALA A 1 100 ? 5.848 1.075 3.749 1.00 96.25 100 ALA A C 1
ATOM 749 O O . ALA A 1 100 ? 7.067 1.208 3.638 1.00 96.25 100 ALA A O 1
ATOM 750 N N . MET A 1 101 ? 5.259 -0.124 3.715 1.00 95.38 101 MET A N 1
ATOM 751 C CA . MET A 1 101 ? 5.997 -1.373 3.530 1.00 95.38 101 MET A CA 1
ATOM 752 C C . MET A 1 101 ? 6.748 -1.394 2.189 1.00 95.38 101 MET A C 1
ATOM 754 O O . MET A 1 101 ? 7.900 -1.813 2.135 1.00 95.38 101 MET A O 1
ATOM 758 N N . GLY A 1 102 ? 6.138 -0.876 1.116 1.00 91.94 102 GLY A N 1
ATOM 759 C CA . GLY A 1 102 ? 6.757 -0.787 -0.214 1.00 91.94 102 GLY A CA 1
ATOM 760 C C . GLY A 1 102 ? 8.009 0.089 -0.294 1.00 91.94 102 GLY A C 1
ATOM 761 O O . GLY A 1 102 ? 8.786 -0.075 -1.227 1.00 91.94 102 GLY A O 1
ATOM 762 N N . HIS A 1 103 ? 8.212 0.987 0.672 1.00 90.75 103 HIS A N 1
ATOM 763 C CA . HIS A 1 103 ? 9.425 1.808 0.805 1.00 90.75 103 HIS A CA 1
ATOM 764 C C . HIS A 1 103 ? 10.469 1.210 1.751 1.00 90.75 103 HIS A C 1
ATOM 766 O O . HIS A 1 103 ? 11.535 1.794 1.929 1.00 90.75 103 HIS A O 1
ATOM 772 N N . SER A 1 104 ? 10.153 0.078 2.379 1.00 87.38 104 SER A N 1
ATOM 773 C CA . SER A 1 104 ? 11.017 -0.585 3.358 1.00 87.38 104 SER A CA 1
ATOM 774 C C . SER A 1 104 ? 11.719 -1.795 2.736 1.00 87.38 104 SER A C 1
ATOM 776 O O . SER A 1 104 ? 12.940 -1.918 2.812 1.00 87.38 104 SER A O 1
ATOM 778 N N . VAL A 1 105 ? 10.969 -2.611 1.986 1.00 81.19 105 VAL A N 1
ATOM 779 C CA . VAL A 1 105 ? 11.517 -3.790 1.306 1.00 81.19 105 VAL A CA 1
ATOM 780 C C . VAL A 1 105 ? 11.968 -3.469 -0.121 1.00 81.19 105 VAL A C 1
ATOM 782 O O . VAL A 1 105 ? 11.238 -2.867 -0.908 1.00 81.19 105 VAL A O 1
ATOM 785 N N . CYS A 1 106 ? 13.174 -3.909 -0.481 1.00 75.12 106 CYS A N 1
ATOM 786 C CA . CYS A 1 106 ? 13.813 -3.549 -1.755 1.00 75.12 106 CYS A CA 1
ATOM 787 C C . CYS A 1 106 ? 13.834 -4.678 -2.799 1.00 75.12 106 CYS A C 1
ATOM 789 O O . CYS A 1 106 ? 14.276 -4.454 -3.928 1.00 75.12 106 CYS A O 1
ATOM 791 N N . ASP A 1 107 ? 13.404 -5.897 -2.459 1.00 85.00 107 ASP A N 1
ATOM 792 C CA . ASP A 1 107 ? 13.430 -7.013 -3.403 1.00 85.00 107 ASP A CA 1
ATOM 793 C C . ASP A 1 107 ? 12.163 -7.092 -4.273 1.00 85.00 107 ASP A C 1
ATOM 795 O O . ASP A 1 107 ? 11.058 -6.682 -3.905 1.00 85.00 107 ASP A O 1
ATOM 799 N N . ARG A 1 108 ? 12.332 -7.662 -5.471 1.00 83.00 108 ARG A N 1
ATOM 800 C CA . ARG A 1 108 ? 11.275 -7.732 -6.485 1.00 83.00 108 ARG A CA 1
ATOM 801 C C . ARG A 1 108 ? 10.075 -8.570 -6.044 1.00 83.00 108 ARG A C 1
ATOM 803 O O . ARG A 1 108 ? 8.952 -8.246 -6.428 1.00 83.00 108 ARG A O 1
ATOM 810 N N . GLN A 1 109 ? 10.284 -9.663 -5.310 1.00 87.44 109 GLN A N 1
ATOM 811 C CA . GLN A 1 109 ? 9.189 -10.563 -4.943 1.00 87.44 109 GLN A CA 1
ATOM 812 C C . GLN A 1 109 ? 8.318 -9.933 -3.857 1.00 87.44 109 GLN A C 1
ATOM 814 O O . GLN A 1 109 ? 7.094 -9.909 -4.006 1.00 87.44 109 GLN A O 1
ATOM 819 N N . SER A 1 110 ? 8.934 -9.321 -2.846 1.00 88.00 110 SER A N 1
ATOM 820 C CA . SER A 1 110 ? 8.216 -8.573 -1.813 1.00 88.00 110 SER A CA 1
ATOM 821 C C . SER A 1 110 ? 7.489 -7.357 -2.392 1.00 88.00 110 SER A C 1
ATOM 823 O O . SER A 1 110 ? 6.326 -7.132 -2.063 1.00 88.00 110 SER A O 1
ATOM 825 N N . GLY A 1 111 ? 8.089 -6.632 -3.345 1.00 87.56 111 GLY A N 1
ATOM 826 C CA . GLY A 1 111 ? 7.408 -5.536 -4.051 1.00 87.56 111 GLY A CA 1
ATOM 827 C C . GLY A 1 111 ? 6.145 -5.981 -4.811 1.00 87.56 111 GLY A C 1
ATOM 828 O O . GLY A 1 111 ? 5.114 -5.295 -4.789 1.00 87.56 111 GLY A O 1
ATOM 829 N N . LEU A 1 112 ? 6.178 -7.162 -5.443 1.00 88.81 112 LEU A N 1
ATOM 830 C CA . LEU A 1 112 ? 5.000 -7.755 -6.091 1.00 88.81 112 LEU A CA 1
ATOM 831 C C . LEU A 1 112 ? 3.942 -8.195 -5.074 1.00 88.81 112 LEU A C 1
ATOM 833 O O . LEU A 1 112 ? 2.755 -7.959 -5.305 1.00 88.81 112 LEU A O 1
ATOM 837 N N . ALA A 1 113 ? 4.355 -8.811 -3.963 1.00 93.00 113 ALA A N 1
ATOM 838 C CA . ALA A 1 113 ? 3.458 -9.194 -2.876 1.00 93.00 113 ALA A CA 1
ATOM 839 C C . ALA A 1 113 ? 2.740 -7.967 -2.292 1.00 93.00 113 ALA A C 1
ATOM 841 O O . ALA A 1 113 ? 1.518 -7.968 -2.168 1.00 93.00 113 ALA A O 1
ATOM 842 N N . ILE A 1 114 ? 3.468 -6.873 -2.059 1.00 93.38 114 ILE A N 1
ATOM 843 C CA . ILE A 1 114 ? 2.921 -5.600 -1.570 1.00 93.38 114 ILE A CA 1
ATOM 844 C C . ILE A 1 114 ? 1.909 -5.012 -2.542 1.00 93.38 114 ILE A C 1
ATOM 846 O O . ILE A 1 114 ? 0.810 -4.643 -2.139 1.00 93.38 114 ILE A O 1
ATOM 850 N N . THR A 1 115 ? 2.233 -4.978 -3.835 1.00 91.31 115 THR A N 1
ATOM 851 C CA . THR A 1 115 ? 1.311 -4.480 -4.870 1.00 91.31 115 THR A CA 1
ATOM 852 C C . THR A 1 115 ? 0.007 -5.290 -4.915 1.00 91.31 115 THR A C 1
ATOM 854 O O . THR A 1 115 ? -1.049 -4.760 -5.251 1.00 91.31 115 THR A O 1
ATOM 857 N N . ARG A 1 116 ? 0.057 -6.572 -4.535 1.00 93.44 116 ARG A N 1
ATOM 858 C CA . ARG A 1 116 ? -1.105 -7.471 -4.455 1.00 93.44 116 ARG A CA 1
ATOM 859 C C . ARG A 1 116 ? -1.783 -7.493 -3.082 1.00 93.44 116 ARG A C 1
ATOM 861 O O . ARG A 1 116 ? -2.794 -8.176 -2.953 1.00 93.44 116 ARG A O 1
ATOM 868 N N . ARG A 1 117 ? -1.257 -6.772 -2.084 1.00 94.94 117 ARG A N 1
ATOM 869 C CA . ARG A 1 117 ? -1.655 -6.877 -0.666 1.00 94.94 117 ARG A CA 1
ATOM 870 C C . ARG A 1 117 ? -1.583 -8.320 -0.128 1.00 94.94 117 ARG A C 1
ATOM 872 O O . ARG A 1 117 ? -2.429 -8.756 0.650 1.00 94.94 117 ARG A O 1
ATOM 879 N N . ASP A 1 118 ? -0.577 -9.084 -0.557 1.00 96.12 118 ASP A N 1
ATOM 880 C CA . ASP A 1 118 ? -0.368 -10.480 -0.155 1.00 96.12 118 ASP A CA 1
ATOM 881 C C . ASP A 1 118 ? 0.308 -10.559 1.223 1.00 96.12 118 ASP A C 1
ATOM 883 O O . ASP A 1 118 ? 1.532 -10.643 1.360 1.00 96.12 118 ASP A O 1
ATOM 887 N N . LEU A 1 119 ? -0.516 -10.480 2.269 1.00 95.75 119 LEU A N 1
ATOM 888 C CA . LEU A 1 119 ? -0.054 -10.526 3.656 1.00 95.75 119 LEU A CA 1
ATOM 889 C C . LEU A 1 119 ? 0.582 -11.871 4.020 1.00 95.75 119 LEU A C 1
ATOM 891 O O . LEU A 1 119 ? 1.534 -11.909 4.799 1.00 95.75 119 LEU A O 1
ATOM 895 N N . ASP A 1 120 ? 0.070 -12.966 3.465 1.00 96.88 120 ASP A N 1
ATOM 896 C CA . ASP A 1 120 ? 0.519 -14.309 3.822 1.00 96.88 120 ASP A CA 1
ATOM 897 C C . ASP A 1 120 ? 1.944 -14.554 3.304 1.00 96.88 120 ASP A C 1
ATOM 899 O O . ASP A 1 120 ? 2.755 -15.157 4.013 1.00 96.88 120 ASP A O 1
ATOM 903 N N . TYR A 1 121 ? 2.283 -14.020 2.123 1.00 96.00 121 TYR A N 1
ATOM 904 C CA . TYR A 1 121 ? 3.660 -13.995 1.629 1.00 96.00 121 TYR A CA 1
ATOM 905 C C . TYR A 1 121 ? 4.593 -13.255 2.595 1.00 96.00 121 TYR A C 1
ATOM 907 O O . TYR A 1 121 ? 5.635 -13.794 2.971 1.00 96.00 121 TYR A O 1
ATOM 915 N N . LEU A 1 122 ? 4.227 -12.048 3.041 1.00 94.75 122 LEU A N 1
ATOM 916 C CA . LEU A 1 122 ? 5.078 -11.263 3.942 1.00 94.75 122 LEU A CA 1
ATOM 917 C C . LEU A 1 122 ? 5.271 -11.938 5.307 1.00 94.75 122 LEU A C 1
ATOM 919 O O . LEU A 1 122 ? 6.376 -11.922 5.839 1.00 94.75 122 LEU A O 1
ATOM 923 N N . ILE A 1 123 ? 4.241 -12.595 5.847 1.00 95.50 123 ILE A N 1
ATOM 924 C CA . ILE A 1 123 ? 4.348 -13.361 7.101 1.00 95.50 123 ILE A CA 1
ATOM 925 C C . ILE A 1 123 ? 5.355 -14.510 6.972 1.00 95.50 123 ILE A C 1
ATOM 927 O O . ILE A 1 123 ? 6.128 -14.759 7.896 1.00 95.50 123 ILE A O 1
ATOM 931 N N . GLN A 1 124 ? 5.393 -15.199 5.829 1.00 96.50 124 GLN A N 1
ATOM 932 C CA . GLN A 1 124 ? 6.362 -16.279 5.601 1.00 96.50 124 GLN A CA 1
ATOM 933 C C . GLN A 1 124 ? 7.817 -15.780 5.586 1.00 96.50 124 GLN A C 1
ATOM 935 O O . GLN A 1 124 ? 8.722 -16.556 5.897 1.00 96.50 124 GLN A O 1
ATOM 940 N N . HIS A 1 125 ? 8.024 -14.493 5.294 1.00 94.19 125 HIS A N 1
ATOM 941 C CA . HIS A 1 125 ? 9.330 -13.836 5.205 1.00 94.19 125 HIS A CA 1
ATOM 942 C C . HIS A 1 125 ? 9.601 -12.864 6.374 1.00 94.19 125 HIS A C 1
ATOM 944 O O . HIS A 1 125 ? 10.593 -12.146 6.357 1.00 94.19 125 HIS A O 1
ATOM 950 N N . GLU A 1 126 ? 8.773 -12.862 7.431 1.00 94.00 126 GLU A N 1
ATOM 951 C CA . GLU A 1 126 ? 8.872 -11.927 8.575 1.00 94.00 126 GLU A CA 1
ATOM 952 C C . GLU A 1 126 ? 10.253 -11.948 9.255 1.00 94.00 126 GLU A C 1
ATOM 954 O O . GLU A 1 126 ? 10.714 -10.936 9.775 1.00 94.00 126 GLU A O 1
ATOM 959 N N . ARG A 1 127 ? 10.943 -13.096 9.243 1.00 93.56 127 ARG A N 1
ATOM 960 C CA . ARG A 1 127 ? 12.270 -13.242 9.867 1.00 93.56 127 ARG A CA 1
ATOM 961 C C . ARG A 1 127 ? 13.389 -12.517 9.123 1.00 93.56 127 ARG A C 1
ATOM 963 O O . ARG A 1 127 ? 14.429 -12.280 9.731 1.00 93.56 127 ARG A O 1
ATOM 970 N N . ASP A 1 128 ? 13.175 -12.202 7.851 1.00 91.88 128 ASP A N 1
ATOM 971 C CA . ASP A 1 128 ? 14.150 -11.514 7.004 1.00 91.88 128 ASP A CA 1
ATOM 972 C C . ASP A 1 128 ? 13.962 -9.986 7.049 1.00 91.88 128 ASP A C 1
ATOM 974 O O . ASP A 1 128 ? 14.758 -9.250 6.473 1.00 91.88 128 ASP A O 1
ATOM 978 N N . MET A 1 129 ? 12.919 -9.519 7.747 1.00 93.00 129 MET A N 1
ATOM 979 C CA . MET A 1 129 ? 12.546 -8.114 7.870 1.00 93.00 129 MET A CA 1
ATOM 980 C C . MET A 1 129 ? 13.206 -7.432 9.069 1.00 93.00 129 MET A C 1
ATOM 982 O O . MET A 1 129 ? 13.387 -8.028 10.138 1.00 93.00 129 MET A O 1
ATOM 986 N N . ASP A 1 130 ? 13.464 -6.137 8.925 1.00 93.88 130 ASP A N 1
ATOM 987 C CA . ASP A 1 130 ? 13.910 -5.273 10.008 1.00 93.88 130 ASP A CA 1
ATOM 988 C C . ASP A 1 130 ? 12.803 -5.032 11.047 1.00 93.88 130 ASP A C 1
ATOM 990 O O . ASP A 1 130 ? 11.605 -5.206 10.815 1.00 93.88 130 ASP A O 1
ATOM 994 N N . TRP A 1 131 ? 13.198 -4.564 12.234 1.00 94.44 131 TRP A N 1
ATOM 995 C CA . TRP A 1 131 ? 12.276 -4.362 13.358 1.00 94.44 131 TRP A CA 1
ATOM 996 C C . TRP A 1 131 ? 11.076 -3.461 13.029 1.00 94.44 131 TRP A C 1
ATOM 998 O O . TRP A 1 131 ? 9.965 -3.727 13.480 1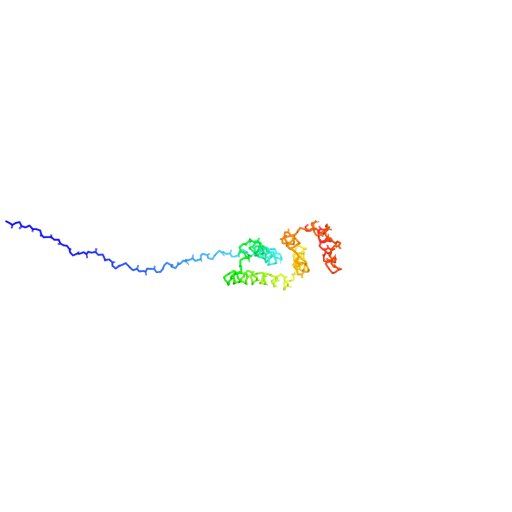.00 94.44 131 TRP A O 1
ATOM 1008 N N . TYR A 1 132 ? 11.273 -2.387 12.262 1.00 94.69 132 TYR A N 1
ATOM 1009 C CA . TYR A 1 132 ? 10.190 -1.455 11.934 1.00 94.69 132 TYR A CA 1
ATOM 1010 C C . TYR A 1 132 ? 9.195 -2.052 10.926 1.00 94.69 132 TYR A C 1
ATOM 1012 O O . TYR A 1 132 ? 7.990 -1.840 11.057 1.00 94.69 132 TYR A O 1
ATOM 1020 N N . GLU A 1 133 ? 9.672 -2.863 9.982 1.00 94.94 133 GLU A N 1
ATOM 1021 C CA . GLU A 1 133 ? 8.841 -3.615 9.036 1.00 94.94 133 GLU A CA 1
ATOM 1022 C C . GLU A 1 133 ? 7.972 -4.636 9.773 1.00 94.94 133 GLU A C 1
ATOM 1024 O O . GLU A 1 133 ? 6.768 -4.723 9.525 1.00 94.94 133 GLU A O 1
ATOM 1029 N N . GLN A 1 134 ? 8.534 -5.329 10.767 1.00 96.12 134 GLN A N 1
ATOM 1030 C CA . GLN A 1 134 ? 7.778 -6.257 11.613 1.00 96.12 134 GLN A CA 1
ATOM 1031 C C . GLN A 1 134 ? 6.625 -5.557 12.359 1.00 96.12 134 GLN A C 1
ATOM 1033 O O . GLN A 1 134 ? 5.540 -6.130 12.499 1.00 96.12 134 GLN A O 1
ATOM 1038 N N . PHE A 1 135 ? 6.793 -4.297 12.784 1.00 96.81 135 PHE A N 1
ATOM 1039 C CA . PHE A 1 135 ? 5.697 -3.514 13.372 1.00 96.81 135 PHE A CA 1
ATOM 1040 C C . PHE A 1 135 ? 4.612 -3.147 12.354 1.00 96.81 135 PHE A C 1
ATOM 1042 O O . PHE A 1 135 ? 3.425 -3.234 12.679 1.00 96.81 135 PHE A O 1
ATOM 1049 N N . ILE A 1 136 ? 4.987 -2.787 11.122 1.00 97.19 136 ILE A N 1
ATOM 1050 C CA . ILE A 1 136 ? 4.020 -2.550 10.036 1.00 97.19 136 ILE A CA 1
ATOM 1051 C C . ILE A 1 136 ? 3.245 -3.844 9.744 1.00 97.19 136 ILE A C 1
ATOM 1053 O O . ILE A 1 136 ? 2.017 -3.825 9.655 1.00 97.19 136 ILE A O 1
ATOM 1057 N N . LEU A 1 137 ? 3.934 -4.987 9.682 1.00 96.69 137 LEU A N 1
ATOM 1058 C CA . LEU A 1 137 ? 3.319 -6.296 9.469 1.00 96.69 137 LEU A CA 1
ATOM 1059 C C . LEU A 1 137 ? 2.360 -6.682 10.609 1.00 96.69 137 LEU A C 1
ATOM 1061 O O . LEU A 1 137 ? 1.261 -7.186 10.368 1.00 96.69 137 LEU A O 1
ATOM 1065 N N . ALA A 1 138 ? 2.733 -6.417 11.863 1.00 97.38 138 ALA A N 1
ATOM 1066 C CA . ALA A 1 138 ? 1.857 -6.609 13.017 1.00 97.38 138 ALA A CA 1
ATOM 1067 C C . ALA A 1 138 ? 0.594 -5.728 12.952 1.00 97.38 138 ALA A C 1
ATOM 1069 O O . ALA A 1 138 ? -0.503 -6.203 13.269 1.00 97.38 138 ALA A O 1
ATOM 1070 N N . ALA A 1 139 ? 0.721 -4.480 12.493 1.00 97.38 139 ALA A N 1
ATOM 1071 C CA . ALA A 1 139 ? -0.419 -3.595 12.273 1.00 97.38 139 ALA A CA 1
ATOM 1072 C C . ALA A 1 139 ? -1.345 -4.133 11.166 1.00 97.38 139 ALA A C 1
ATOM 1074 O O . ALA A 1 139 ? -2.549 -4.242 11.393 1.00 97.38 139 ALA A O 1
ATOM 1075 N N . LEU A 1 140 ? -0.797 -4.576 10.027 1.00 97.00 140 LEU A N 1
ATOM 1076 C CA . LEU A 1 140 ? -1.567 -5.202 8.940 1.00 97.00 140 LEU A CA 1
ATOM 1077 C C . LEU A 1 140 ? -2.333 -6.455 9.410 1.00 97.00 140 LEU A C 1
ATOM 1079 O O . LEU A 1 140 ? -3.527 -6.588 9.139 1.00 97.00 140 LEU A O 1
ATOM 1083 N N . ARG A 1 141 ? -1.694 -7.342 10.192 1.00 96.75 141 ARG A N 1
ATOM 1084 C CA . ARG A 1 141 ? -2.362 -8.509 10.815 1.00 96.75 141 ARG A CA 1
ATOM 1085 C C . ARG A 1 141 ? -3.535 -8.099 11.710 1.00 96.75 141 ARG A C 1
ATOM 1087 O O . ARG A 1 141 ? -4.591 -8.738 11.696 1.00 96.75 141 ARG A O 1
ATOM 1094 N N . SER A 1 142 ? -3.346 -7.034 12.484 1.00 97.06 142 SER A N 1
ATOM 1095 C CA . SER A 1 142 ? -4.373 -6.511 13.387 1.00 97.06 142 SER A CA 1
ATOM 1096 C C . SER A 1 142 ? -5.568 -5.965 12.602 1.00 97.06 142 SER A C 1
ATOM 1098 O O . SER A 1 142 ? -6.702 -6.335 12.898 1.00 97.06 142 SER A O 1
ATOM 1100 N N . LEU A 1 143 ? -5.327 -5.172 11.550 1.00 95.62 143 LEU A N 1
ATOM 1101 C CA . LEU A 1 143 ? -6.384 -4.626 10.688 1.00 95.62 143 LEU A CA 1
ATOM 1102 C C . LEU A 1 143 ? -7.186 -5.726 9.976 1.00 95.62 143 LEU A C 1
ATOM 1104 O O . LEU A 1 143 ? -8.414 -5.670 9.993 1.00 95.62 143 LEU A O 1
ATOM 1108 N N . LYS A 1 144 ? -6.526 -6.777 9.462 1.00 92.69 144 LYS A N 1
ATOM 1109 C CA . LYS A 1 144 ? -7.202 -7.956 8.877 1.00 92.69 144 LYS A CA 1
ATOM 1110 C C . LYS A 1 144 ? -8.160 -8.622 9.869 1.00 92.69 144 LYS A C 1
ATOM 1112 O O . LYS A 1 144 ? -9.261 -9.022 9.513 1.00 92.69 144 LYS A O 1
ATOM 1117 N N . THR A 1 145 ? -7.784 -8.682 11.147 1.00 92.00 145 THR A N 1
ATOM 1118 C CA . THR A 1 145 ? -8.644 -9.246 12.205 1.00 92.00 145 THR A CA 1
ATOM 1119 C C . THR A 1 145 ? -9.827 -8.331 12.555 1.00 92.00 145 THR A C 1
ATOM 1121 O O . THR A 1 145 ? -10.868 -8.809 12.999 1.00 92.00 145 THR A O 1
ATOM 1124 N N . MET A 1 146 ? -9.695 -7.018 12.343 1.00 89.94 146 MET A N 1
ATOM 1125 C CA . MET A 1 146 ? -10.741 -6.020 12.611 1.00 89.94 146 MET A CA 1
ATOM 1126 C C . MET A 1 146 ? -11.804 -5.918 11.505 1.00 89.94 146 MET A C 1
ATOM 1128 O O . MET A 1 146 ? -12.787 -5.201 11.695 1.00 89.94 146 MET A O 1
ATOM 1132 N N . GLY A 1 147 ? -11.646 -6.640 10.391 1.00 74.56 147 GLY A N 1
ATOM 1133 C CA . GLY A 1 147 ? -12.638 -6.709 9.313 1.00 74.56 147 GLY A CA 1
ATOM 1134 C C . GLY A 1 147 ? -12.241 -5.996 8.020 1.00 74.56 147 GLY A C 1
ATOM 1135 O O . GLY A 1 147 ? -13.118 -5.423 7.374 1.00 74.56 147 GLY A O 1
ATOM 1136 N N . ALA A 1 148 ? -10.950 -6.013 7.671 1.00 58.31 148 ALA A N 1
ATOM 1137 C CA . ALA A 1 148 ? -10.521 -5.837 6.281 1.00 58.31 148 ALA A CA 1
ATOM 1138 C C . ALA A 1 148 ? -10.799 -7.114 5.469 1.00 58.31 148 ALA A C 1
ATOM 1140 O O . ALA A 1 148 ? -10.579 -8.218 6.025 1.00 58.31 148 ALA A O 1
#

Sequence (148 aa):
MTINTLTATRRAILGAIPATAAIAAVPAFASTHPDAAILAAWERRSAAFARLSVPAFDEQGEACRQASEAVWSEIDTAEKIIREAIARTVEGVEIQLWVAMGHSVCDRQSGLAITRRDLDYLIQHERDMDWYEQFILAALRSLKTMGA

Secondary structure (DSSP, 8-state):
-------PPP-----------------------TTHHHHHHHHHHHHHHHHHTSGGGGS-SHHHHHHHHHHHHHHHHHHHHHHHS---SHHHHHHHHHHHHHTT--SHHHHHHHHTT-HHHHHHTGGGS-HHHHHHHHHHHHHHHTT-

Organism: NCBI:txid2217664

Radius of gyration: 26.97 Å; chains: 1; bounding box: 40×39×104 Å

Foldseek 3Di:
DDDDDDDPDDDDDDDDDPPPPPPPPDPPDDDPDPQVLLVVLLVQLLVLVVVVPDCVLVDPDPVSVVVNVVSVVSNVVSLVSLVPDDDPDLVSVLSVLLVVLCVQDDDPVVNNCSSVVVLVVCVVCLVVGDPVSVVSSVSNVVSVVVPD